Protein AF-A0A814MEM3-F1 (afdb_monomer_lite)

InterPro domains:
  IPR001461 Aspartic peptidase A1 [PTHR47966] (6-71)
  IPR021109 Aspartic peptidase domain superfamily [G3DSA:2.40.70.10] (32-71)
  IPR021109 Aspartic peptidase domain superfamily [SSF50630] (3-71)
  IPR033121 Peptidase family A1 domain [PF00026] (4-71)
  IPR033121 Peptidase family A1 domain [PS51767] (1-72)

Radius of gyration: 15.31 Å; chains: 1; bounding box: 31×32×38 Å

Structure (mmCIF, N/CA/C/O backbone):
data_AF-A0A814MEM3-F1
#
_entry.id   AF-A0A814MEM3-F1
#
loop_
_atom_site.group_PDB
_atom_site.id
_atom_site.type_symbol
_atom_site.label_atom_id
_atom_site.label_alt_id
_atom_site.label_comp_id
_atom_site.label_asym_id
_atom_site.label_entity_id
_atom_site.label_seq_id
_atom_site.pdbx_PDB_ins_code
_atom_site.Cartn_x
_atom_site.Cartn_y
_atom_site.Cartn_z
_atom_site.occupancy
_atom_site.B_iso_or_equiv
_atom_site.auth_seq_id
_atom_site.auth_comp_id
_atom_site.auth_asym_id
_atom_site.auth_atom_id
_atom_site.pdbx_PDB_model_num
ATOM 1 N N . LEU A 1 1 ? 12.213 12.993 17.754 1.00 59.16 1 LEU A N 1
ATOM 2 C CA . LEU A 1 1 ? 10.836 12.841 18.282 1.00 59.16 1 LEU A CA 1
ATOM 3 C C . LEU A 1 1 ? 10.667 11.391 18.717 1.00 59.16 1 LEU A C 1
ATOM 5 O O . LEU A 1 1 ? 11.181 10.539 17.999 1.00 59.16 1 LEU A O 1
ATOM 9 N N . PRO A 1 2 ? 10.041 11.092 19.866 1.00 72.12 2 PRO A N 1
ATOM 10 C CA . PRO A 1 2 ? 9.775 9.708 20.248 1.00 72.12 2 PRO A CA 1
ATOM 11 C C . PRO A 1 2 ? 8.859 9.041 19.215 1.00 72.12 2 PRO A C 1
ATOM 13 O O . PRO A 1 2 ? 7.986 9.693 18.638 1.00 72.12 2 PRO A O 1
ATOM 16 N N . ALA A 1 3 ? 9.085 7.752 18.966 1.00 79.00 3 ALA A N 1
ATOM 17 C CA . ALA A 1 3 ? 8.211 6.961 18.113 1.00 79.00 3 ALA A CA 1
ATOM 18 C C . ALA A 1 3 ? 6.811 6.903 18.740 1.00 79.00 3 ALA A C 1
ATOM 20 O O . ALA A 1 3 ? 6.670 6.603 19.925 1.00 79.00 3 ALA A O 1
ATOM 21 N N . GLN A 1 4 ? 5.784 7.196 17.945 1.00 86.75 4 GLN A N 1
ATOM 22 C CA . GLN A 1 4 ? 4.399 6.991 18.357 1.00 86.75 4 GLN A CA 1
ATOM 23 C C . GLN A 1 4 ? 4.028 5.521 18.109 1.00 86.75 4 GLN A C 1
ATOM 25 O O . GLN A 1 4 ? 4.305 5.014 17.018 1.00 86.75 4 GLN A O 1
ATOM 30 N N . PRO A 1 5 ? 3.424 4.814 19.079 1.00 89.44 5 PRO A N 1
ATOM 31 C CA . PRO A 1 5 ? 3.031 3.423 18.894 1.00 89.44 5 PRO A CA 1
ATOM 32 C C . PRO A 1 5 ? 1.896 3.289 17.866 1.00 89.44 5 PRO A C 1
ATOM 34 O O . PRO A 1 5 ? 0.971 4.100 17.822 1.00 89.44 5 PRO A O 1
ATOM 37 N N . GLY A 1 6 ? 1.963 2.234 17.052 1.00 91.06 6 GLY A N 1
ATOM 38 C CA . GLY A 1 6 ? 0.881 1.816 16.156 1.00 91.06 6 GLY A CA 1
ATOM 39 C C . GLY A 1 6 ? -0.087 0.826 16.817 1.00 91.06 6 GLY A C 1
ATOM 40 O O . GLY A 1 6 ? 0.101 0.423 17.964 1.00 91.06 6 GLY A O 1
ATOM 41 N N . LYS A 1 7 ? -1.120 0.399 16.078 1.00 92.44 7 LYS A N 1
ATOM 42 C CA . LYS A 1 7 ? -2.097 -0.609 16.524 1.00 92.44 7 LYS A CA 1
ATOM 43 C C . LYS A 1 7 ? -2.347 -1.654 15.434 1.00 92.44 7 LYS A C 1
ATOM 45 O O . LYS A 1 7 ? -2.651 -1.285 14.305 1.00 92.44 7 LYS A O 1
ATOM 50 N N . LEU A 1 8 ? -2.302 -2.936 15.803 1.00 93.88 8 LEU A N 1
ATOM 51 C CA . LEU A 1 8 ? -2.837 -4.047 15.013 1.00 93.88 8 LEU A CA 1
ATOM 52 C C . LEU A 1 8 ? -4.220 -4.412 15.559 1.00 93.88 8 LEU A C 1
ATOM 54 O O . LEU A 1 8 ? -4.363 -4.720 16.740 1.00 93.88 8 LEU A O 1
ATOM 58 N N . SER A 1 9 ? -5.237 -4.366 14.706 1.00 94.00 9 SER A N 1
ATOM 59 C CA . SER A 1 9 ? -6.578 -4.858 15.020 1.00 94.00 9 SER A CA 1
ATOM 60 C C . SER A 1 9 ? -6.843 -6.102 14.184 1.00 94.00 9 SER A C 1
ATOM 62 O O . SER A 1 9 ? -6.630 -6.091 12.975 1.00 94.00 9 SER A O 1
ATOM 64 N N . LEU A 1 10 ? -7.254 -7.179 14.847 1.00 96.19 10 LEU A N 1
ATOM 65 C CA . LEU A 1 10 ? -7.640 -8.438 14.217 1.00 96.19 10 LEU A CA 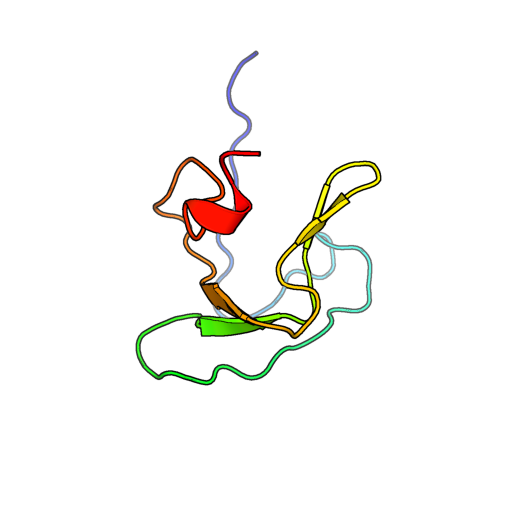1
ATOM 66 C C . LEU A 1 10 ? -9.167 -8.544 14.219 1.00 96.19 10 LEU A C 1
ATOM 68 O O . LEU A 1 10 ? -9.815 -7.921 15.056 1.00 96.19 10 LEU A O 1
ATOM 72 N N . ASP A 1 11 ? -9.712 -9.334 13.293 1.00 95.25 11 ASP A N 1
ATOM 73 C CA . ASP A 1 11 ? -11.152 -9.629 13.180 1.00 95.25 11 ASP A CA 1
ATOM 74 C C . ASP A 1 11 ? -12.054 -8.445 12.768 1.00 95.25 11 ASP A C 1
ATOM 76 O O . ASP A 1 11 ? -13.271 -8.477 12.922 1.00 95.25 11 ASP A O 1
ATOM 80 N N . GLY A 1 12 ? -11.486 -7.377 12.199 1.00 93.31 12 GLY A N 1
ATOM 81 C CA . GLY A 1 12 ? -12.298 -6.290 11.659 1.00 93.31 12 GLY A CA 1
ATOM 82 C C . GLY A 1 12 ? -11.555 -4.985 11.436 1.00 93.31 12 GLY A C 1
ATOM 83 O O . GLY A 1 12 ? -10.328 -4.908 11.500 1.00 93.31 12 GLY A O 1
ATOM 84 N N . VAL A 1 13 ? -12.339 -3.940 11.172 1.00 94.94 13 VAL A N 1
ATOM 85 C CA . VAL A 1 13 ? -11.845 -2.583 10.941 1.00 94.94 13 VAL A CA 1
ATOM 86 C C . VAL A 1 13 ? -12.403 -1.655 12.016 1.00 94.94 13 VAL A C 1
ATOM 88 O O . VAL A 1 13 ? -13.614 -1.510 12.152 1.00 94.94 13 VAL A O 1
ATOM 91 N N . ASP A 1 14 ? -11.519 -0.985 12.752 1.00 94.44 14 ASP A N 1
ATOM 92 C CA . ASP A 1 14 ? -11.907 0.091 13.665 1.00 94.44 14 ASP A CA 1
ATOM 93 C C . ASP A 1 14 ? -12.275 1.351 12.865 1.00 94.44 14 ASP A C 1
ATOM 95 O O . ASP A 1 14 ? -11.408 2.050 12.332 1.00 94.44 14 ASP A O 1
ATOM 99 N N . THR A 1 15 ? -13.573 1.646 12.791 1.00 95.38 15 THR A N 1
ATOM 100 C CA . THR A 1 15 ? -14.140 2.782 12.046 1.00 95.38 15 THR A CA 1
ATOM 101 C C . THR A 1 15 ? -13.741 4.149 12.589 1.00 95.38 15 THR A C 1
ATOM 103 O O . THR A 1 15 ? -13.916 5.147 11.898 1.00 95.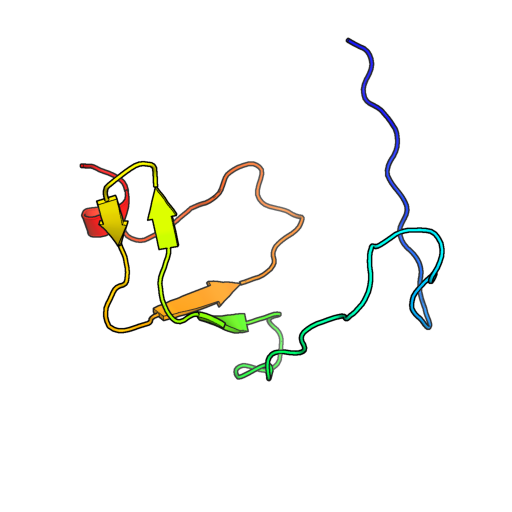38 15 THR A O 1
ATOM 106 N N . THR A 1 16 ? -13.140 4.215 13.779 1.00 94.88 16 THR A N 1
ATOM 107 C CA . THR A 1 16 ? -12.648 5.469 14.370 1.00 94.88 16 THR A CA 1
ATOM 108 C C . THR A 1 16 ? -11.231 5.840 13.917 1.00 94.88 16 THR A C 1
ATOM 110 O O . THR A 1 16 ? -10.710 6.882 14.321 1.00 94.88 16 THR A O 1
ATOM 113 N N . LYS A 1 17 ? -10.570 4.988 13.117 1.00 94.62 17 LYS A N 1
ATOM 114 C CA . LYS A 1 17 ? -9.145 5.127 12.749 1.00 94.62 17 LYS A CA 1
ATOM 115 C C . LYS A 1 17 ? -8.888 5.449 11.280 1.00 94.62 17 LYS A C 1
ATOM 117 O O . LYS A 1 17 ? -7.728 5.497 10.879 1.00 94.62 17 LYS A O 1
ATOM 122 N N . TYR A 1 18 ? -9.928 5.694 10.488 1.00 94.38 18 TYR A N 1
ATOM 123 C CA . TYR A 1 18 ? -9.795 6.103 9.092 1.00 94.38 18 TYR A CA 1
ATOM 124 C C . TYR A 1 18 ? -10.925 7.048 8.680 1.00 94.3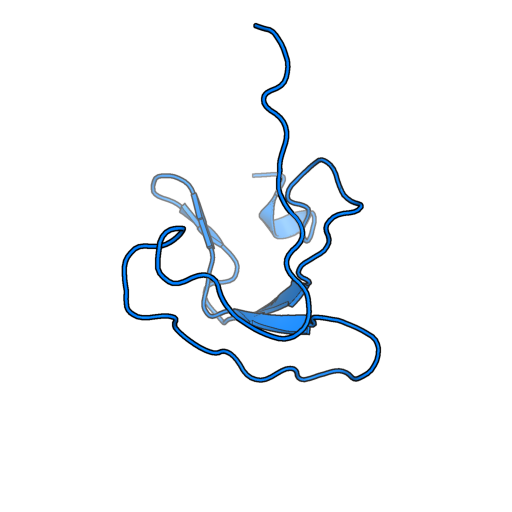8 18 TYR A C 1
ATOM 126 O O . TYR A 1 18 ? -11.978 7.098 9.312 1.00 94.38 18 TYR A O 1
ATOM 134 N N . THR A 1 19 ? -10.709 7.774 7.586 1.00 97.06 19 THR A N 1
ATOM 135 C CA . THR A 1 19 ? -11.760 8.546 6.918 1.00 97.06 19 THR A CA 1
ATOM 136 C C . THR A 1 19 ? -12.383 7.681 5.831 1.00 97.06 19 THR A C 1
ATOM 138 O O . THR A 1 19 ? -11.678 7.188 4.952 1.00 97.06 19 THR A O 1
ATOM 141 N N . ALA A 1 20 ? -13.692 7.460 5.906 1.00 95.56 20 ALA A N 1
ATOM 142 C CA . ALA A 1 20 ? -14.422 6.635 4.949 1.00 95.56 20 ALA A CA 1
ATOM 143 C C . ALA A 1 20 ? -14.502 7.278 3.543 1.00 95.56 20 ALA A C 1
ATOM 145 O O . ALA A 1 20 ? -14.458 8.507 3.441 1.00 95.56 20 ALA A O 1
ATOM 146 N N . PRO A 1 21 ? -14.698 6.479 2.471 1.00 96.56 21 PRO A N 1
ATOM 147 C CA . PRO A 1 21 ? -14.818 5.016 2.451 1.00 96.56 21 PRO A CA 1
ATOM 148 C C . PRO A 1 21 ? -13.476 4.285 2.273 1.00 96.56 21 PRO A C 1
ATOM 150 O O . PRO A 1 21 ? -12.515 4.822 1.727 1.00 96.56 21 PRO A O 1
ATOM 153 N N . ILE A 1 22 ? -13.440 3.007 2.664 1.00 96.38 22 ILE A N 1
ATOM 154 C CA . ILE A 1 22 ? -12.349 2.101 2.280 1.00 96.38 22 ILE A CA 1
ATOM 155 C C . ILE A 1 22 ? -12.553 1.673 0.828 1.00 96.38 22 ILE A C 1
ATOM 157 O O . ILE A 1 22 ? -13.617 1.176 0.462 1.00 96.38 22 ILE A O 1
ATOM 161 N N . THR A 1 23 ? -11.511 1.831 0.012 1.00 96.38 23 THR A N 1
ATOM 162 C CA . THR A 1 23 ? -11.468 1.276 -1.345 1.00 96.38 23 THR A CA 1
ATOM 163 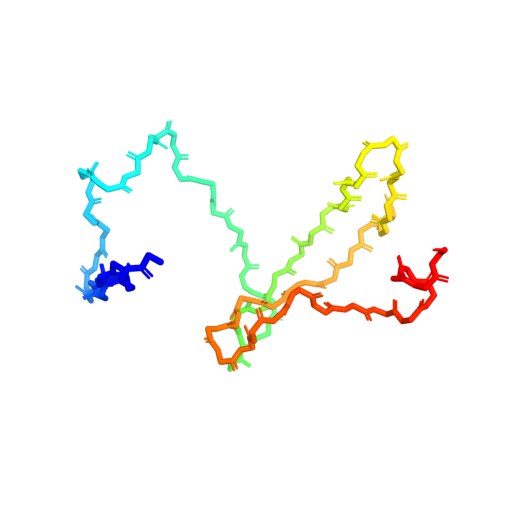C C . THR A 1 23 ? -10.792 -0.089 -1.304 1.00 96.38 23 THR A C 1
ATOM 165 O O . THR A 1 23 ? -9.625 -0.194 -0.931 1.00 96.38 23 THR A O 1
ATOM 168 N N . TYR A 1 24 ? -11.520 -1.138 -1.684 1.00 95.69 24 TYR A N 1
ATOM 169 C CA . TYR A 1 24 ? -10.997 -2.503 -1.711 1.00 95.69 24 TYR A CA 1
ATOM 170 C C . TYR A 1 24 ? -10.362 -2.823 -3.066 1.00 95.69 24 TYR A C 1
ATOM 172 O O . TYR A 1 24 ? -10.949 -2.559 -4.113 1.00 95.69 24 TYR A O 1
ATOM 180 N N . ALA A 1 25 ? -9.183 -3.445 -3.037 1.00 96.31 25 ALA A N 1
ATOM 181 C CA . ALA A 1 25 ? -8.516 -4.000 -4.209 1.00 96.31 25 ALA A CA 1
ATOM 182 C C . ALA A 1 25 ? -8.441 -5.527 -4.090 1.00 96.31 25 ALA A C 1
ATOM 184 O O . ALA A 1 25 ? -8.172 -6.066 -3.015 1.00 96.31 25 ALA A 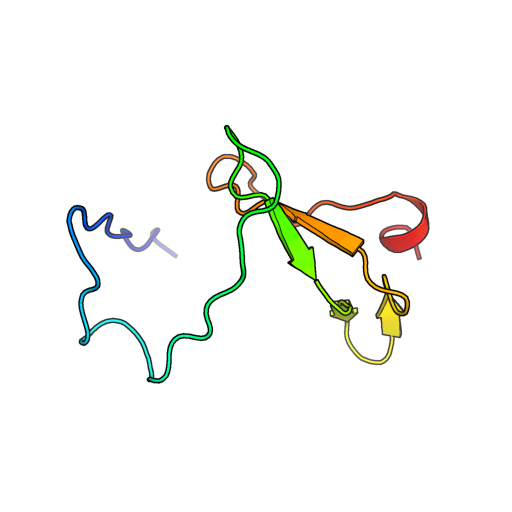O 1
ATOM 185 N N . SER A 1 26 ? -8.670 -6.234 -5.197 1.00 97.12 26 SER A N 1
ATOM 186 C CA . SER A 1 26 ? -8.576 -7.694 -5.219 1.00 97.12 26 SER A CA 1
ATOM 187 C C . SER A 1 26 ? -7.126 -8.157 -5.067 1.00 97.12 26 SER A C 1
ATOM 189 O O . SER A 1 26 ? -6.233 -7.695 -5.781 1.00 97.12 26 SER A O 1
ATOM 191 N N . VAL A 1 27 ? -6.907 -9.126 -4.176 1.00 97.25 27 VAL A N 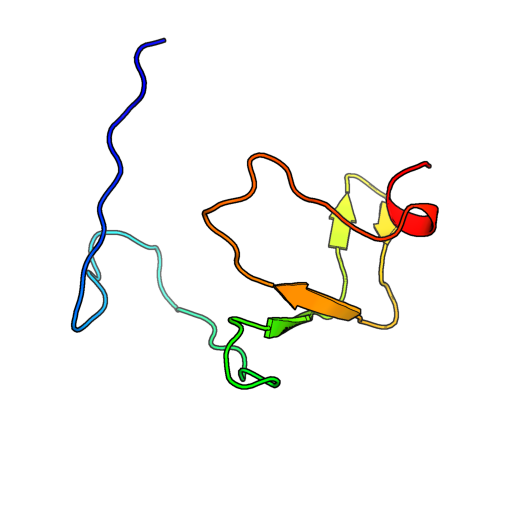1
ATOM 192 C CA . VAL A 1 27 ? -5.626 -9.830 -4.060 1.00 97.25 27 VAL A CA 1
ATOM 193 C C . VAL A 1 27 ? -5.484 -10.800 -5.230 1.00 97.25 27 VAL A C 1
ATOM 195 O O . VAL A 1 27 ? -6.370 -11.621 -5.468 1.00 97.25 27 VAL A O 1
ATOM 198 N N . ASN A 1 28 ? -4.370 -10.721 -5.956 1.00 95.38 28 ASN A N 1
ATOM 199 C CA . ASN A 1 28 ? -4.155 -11.491 -7.189 1.00 95.38 28 ASN A CA 1
ATOM 200 C C . ASN A 1 28 ? -3.091 -12.598 -7.066 1.00 95.38 28 ASN A C 1
ATOM 202 O O . ASN A 1 28 ? -2.855 -13.330 -8.026 1.00 95.38 28 ASN A O 1
ATOM 206 N N . LEU A 1 29 ? -2.456 -12.745 -5.898 1.00 96.44 29 LEU A N 1
ATOM 207 C CA . LEU A 1 29 ? -1.523 -13.833 -5.607 1.00 96.44 29 LEU A CA 1
ATOM 208 C C . LEU A 1 29 ? -1.680 -14.296 -4.158 1.00 96.44 29 LEU A C 1
ATOM 210 O O . LEU A 1 29 ? -1.380 -13.553 -3.230 1.00 96.44 29 LEU A O 1
ATOM 214 N N . LYS A 1 30 ? -2.118 -15.544 -3.962 1.00 93.38 30 LYS A N 1
ATOM 215 C CA . LYS A 1 30 ? -2.217 -16.147 -2.624 1.00 93.38 30 LYS A CA 1
ATOM 216 C C . LYS A 1 30 ? -0.840 -16.195 -1.950 1.00 93.38 30 LYS A C 1
ATOM 218 O O . LYS A 1 30 ? 0.162 -16.454 -2.608 1.00 93.38 30 LYS A O 1
ATOM 223 N N . GLY A 1 31 ? -0.814 -15.959 -0.639 1.00 94.44 31 GLY A N 1
ATOM 224 C CA . GLY A 1 31 ? 0.419 -15.877 0.154 1.00 94.44 31 GLY A CA 1
ATOM 225 C C . GLY A 1 31 ? 1.049 -14.482 0.204 1.00 94.44 31 GLY A C 1
ATOM 226 O O . GLY A 1 31 ? 1.927 -14.256 1.028 1.00 94.44 31 GLY A O 1
ATOM 227 N N . TYR A 1 32 ? 0.570 -13.535 -0.609 1.00 95.12 32 TYR A N 1
ATOM 228 C CA . TYR A 1 32 ? 1.025 -12.147 -0.600 1.00 95.12 32 TYR A CA 1
ATOM 229 C C . TYR A 1 32 ? -0.166 -11.193 -0.593 1.00 95.12 32 TYR A C 1
ATOM 231 O O . TYR A 1 32 ? -1.166 -11.425 -1.271 1.00 95.12 32 TYR A O 1
ATOM 239 N N . TRP A 1 33 ? -0.028 -10.049 0.074 1.00 96.50 33 TRP A N 1
ATOM 240 C CA . TRP A 1 33 ? -0.940 -8.915 -0.102 1.00 96.50 33 TRP A CA 1
ATOM 241 C C . TRP A 1 33 ? -0.622 -8.171 -1.404 1.00 96.50 33 TRP A C 1
ATOM 243 O O . TRP A 1 33 ? -0.330 -6.976 -1.399 1.00 96.50 33 TRP A O 1
ATOM 253 N N . LYS A 1 34 ? -0.607 -8.912 -2.520 1.00 97.88 34 LYS A N 1
ATOM 254 C CA . LYS A 1 34 ? -0.295 -8.396 -3.853 1.00 97.88 34 LYS A CA 1
ATOM 255 C C . LYS A 1 34 ? -1.572 -7.991 -4.577 1.00 97.88 34 LYS A C 1
ATOM 257 O O . LYS A 1 34 ? -2.500 -8.793 -4.689 1.00 97.88 34 LYS A O 1
ATOM 262 N N . PHE A 1 35 ? -1.595 -6.774 -5.102 1.00 97.75 35 PHE A N 1
ATOM 263 C CA . PHE A 1 35 ? -2.741 -6.199 -5.803 1.00 97.75 35 PHE A CA 1
ATOM 264 C C . PHE A 1 35 ? -2.294 -5.399 -7.031 1.00 97.75 35 PHE A C 1
ATOM 266 O O . PHE A 1 35 ? -1.113 -5.085 -7.200 1.00 97.75 35 PHE A O 1
ATOM 273 N N . SER A 1 36 ? -3.239 -5.114 -7.926 1.00 97.44 36 SER A N 1
ATOM 274 C CA . SER A 1 36 ? -3.003 -4.279 -9.107 1.00 97.44 36 SER A CA 1
ATOM 275 C C . SER A 1 36 ? -3.060 -2.796 -8.738 1.00 97.44 36 SER A C 1
ATOM 277 O O . SER A 1 36 ? -3.970 -2.366 -8.034 1.00 97.44 36 SER A O 1
ATOM 279 N N . MET A 1 37 ? -2.118 -2.009 -9.249 1.00 96.88 37 MET A N 1
ATOM 280 C CA . MET A 1 37 ? -2.015 -0.566 -9.042 1.00 96.88 37 MET A CA 1
ATOM 281 C C . MET A 1 37 ? -1.979 0.138 -10.397 1.00 96.88 37 MET A C 1
ATOM 283 O O . MET A 1 37 ? -1.254 -0.286 -11.293 1.00 96.88 37 MET A O 1
ATOM 287 N N . ASN A 1 38 ? -2.761 1.208 -10.563 1.00 96.62 38 ASN A N 1
ATOM 288 C CA . ASN A 1 38 ? -2.862 1.889 -11.857 1.00 96.62 38 ASN A CA 1
ATOM 289 C C . ASN A 1 38 ? -1.629 2.728 -12.200 1.00 96.62 38 ASN A C 1
ATOM 291 O O . ASN A 1 38 ? -1.274 2.814 -13.368 1.00 96.62 38 ASN A O 1
ATOM 295 N N . SER A 1 39 ? -1.031 3.384 -11.204 1.00 96.06 39 SER A N 1
ATOM 296 C CA . SER A 1 39 ? 0.170 4.211 -11.349 1.00 96.06 39 SER A CA 1
ATOM 297 C C . SER A 1 39 ? 0.632 4.746 -10.001 1.00 96.06 39 SER A C 1
ATOM 299 O O . SER A 1 39 ? -0.165 4.798 -9.064 1.00 96.06 39 SER A O 1
ATOM 301 N N . VAL A 1 40 ? 1.860 5.257 -9.944 1.00 95.38 40 VAL A N 1
ATOM 302 C CA . VAL A 1 40 ? 2.356 6.077 -8.831 1.00 95.38 40 VAL A CA 1
ATOM 303 C C . VAL A 1 40 ? 2.659 7.478 -9.348 1.00 95.38 40 VAL A C 1
ATOM 305 O O . VAL A 1 40 ? 3.285 7.633 -10.397 1.00 95.38 40 VAL A O 1
ATOM 308 N N . SER A 1 41 ? 2.226 8.494 -8.607 1.00 94.25 41 SER A N 1
ATOM 309 C CA . SER A 1 41 ? 2.548 9.893 -8.888 1.00 94.25 41 SER A CA 1
ATOM 310 C C . SER A 1 41 ? 3.549 10.402 -7.854 1.00 94.25 41 SER A C 1
ATOM 312 O O . SER A 1 41 ? 3.273 10.354 -6.656 1.00 94.25 41 SER A O 1
ATOM 314 N N . VAL A 1 42 ? 4.696 10.897 -8.316 1.00 91.38 42 VAL A N 1
ATOM 315 C CA . VAL A 1 42 ? 5.741 11.522 -7.496 1.00 91.38 42 VAL A CA 1
ATOM 316 C C . VAL A 1 42 ? 5.951 12.939 -8.014 1.00 91.38 42 VAL A C 1
ATOM 318 O O . VAL A 1 42 ? 6.482 13.127 -9.108 1.00 91.38 42 VAL A O 1
ATOM 321 N N . LEU A 1 43 ? 5.518 13.940 -7.242 1.00 90.75 43 LEU A N 1
ATOM 322 C CA . LEU A 1 43 ? 5.464 15.338 -7.687 1.00 90.75 43 LEU A CA 1
ATOM 323 C C . LEU A 1 43 ? 4.725 15.448 -9.037 1.00 90.75 43 LEU A C 1
ATOM 325 O O . LEU A 1 43 ? 3.540 15.132 -9.110 1.00 90.75 43 LEU A O 1
ATOM 329 N N . ASN A 1 44 ? 5.430 15.839 -10.103 1.00 92.06 44 ASN A N 1
ATOM 330 C CA . ASN A 1 44 ? 4.888 15.993 -11.456 1.00 92.06 44 ASN A CA 1
ATOM 331 C C . ASN A 1 44 ? 5.167 14.781 -12.365 1.00 92.06 44 ASN A C 1
ATOM 333 O O . ASN A 1 44 ? 4.840 14.813 -13.551 1.00 92.06 44 ASN A O 1
ATOM 337 N N . THR A 1 45 ? 5.770 13.716 -11.831 1.00 91.31 45 THR A N 1
ATOM 338 C CA . THR A 1 45 ? 6.159 12.524 -12.589 1.00 91.31 45 THR A CA 1
ATOM 339 C C . THR A 1 45 ? 5.220 11.370 -12.278 1.00 91.31 45 THR A C 1
ATOM 341 O O . THR A 1 45 ? 4.985 11.027 -11.120 1.00 91.31 45 THR A O 1
ATOM 344 N N . LYS A 1 46 ? 4.710 10.722 -13.326 1.00 94.00 46 LYS A N 1
ATOM 345 C CA . LYS A 1 46 ? 3.912 9.500 -13.215 1.00 94.00 46 LYS A CA 1
ATOM 346 C C . LYS A 1 46 ? 4.767 8.300 -13.606 1.00 94.00 46 LYS A C 1
ATOM 348 O O . LYS A 1 46 ? 5.218 8.216 -14.745 1.00 94.00 46 LYS A O 1
ATOM 353 N N . VAL A 1 47 ? 4.955 7.361 -12.687 1.00 93.62 47 VAL A N 1
ATOM 354 C CA . VAL A 1 47 ? 5.631 6.081 -12.943 1.00 93.62 47 VAL A CA 1
ATOM 355 C C . VAL A 1 47 ? 4.616 4.941 -12.912 1.00 93.62 47 VAL A C 1
ATOM 357 O O . VAL A 1 47 ? 3.518 5.089 -12.367 1.00 93.62 47 VAL A O 1
ATOM 360 N N . CYS A 1 48 ? 4.946 3.803 -13.534 1.00 94.06 48 CYS A N 1
ATOM 361 C CA . CYS A 1 48 ? 3.999 2.689 -13.682 1.00 94.06 48 CYS A CA 1
ATOM 362 C C . CYS A 1 48 ? 2.678 3.151 -14.361 1.00 94.06 48 CYS A C 1
ATOM 364 O O . CYS A 1 48 ? 1.579 2.760 -14.003 1.00 94.06 48 CYS A O 1
ATOM 366 N N . SER A 1 49 ? 2.750 4.032 -15.365 1.00 93.69 49 SER A N 1
ATOM 367 C CA . SER A 1 49 ? 1.555 4.633 -15.986 1.00 93.69 49 SER A CA 1
ATOM 368 C C . SER A 1 49 ? 0.653 3.639 -16.732 1.00 93.69 49 SER A C 1
ATOM 370 O O . SER A 1 49 ? -0.536 3.908 -16.888 1.00 93.69 49 SER A O 1
ATOM 372 N N . SER A 1 50 ? 1.196 2.497 -17.156 1.00 94.25 50 SER A N 1
ATOM 373 C CA . SER A 1 50 ? 0.462 1.372 -17.750 1.00 94.25 50 SER A CA 1
ATOM 374 C C . SER A 1 50 ? -0.082 0.379 -16.713 1.00 94.25 50 SER A C 1
ATOM 376 O O . SER A 1 50 ? -0.548 -0.698 -17.081 1.00 94.25 50 SER A O 1
ATOM 378 N N . GLY A 1 51 ? 0.016 0.703 -15.424 1.00 95.50 51 GLY A N 1
ATOM 379 C CA . GLY A 1 51 ? -0.262 -0.211 -14.327 1.00 95.50 51 GLY A CA 1
ATOM 380 C C . GLY A 1 51 ? 0.905 -1.136 -13.978 1.00 95.50 51 GLY A C 1
ATOM 381 O O . GLY A 1 51 ? 1.827 -1.365 -14.765 1.00 95.50 51 GLY A O 1
ATOM 382 N N . CYS A 1 52 ? 0.869 -1.648 -12.751 1.00 96.31 52 CYS A N 1
ATOM 383 C CA . CYS A 1 52 ? 1.838 -2.588 -12.194 1.00 96.31 52 CYS A CA 1
ATOM 384 C C . CYS A 1 52 ? 1.227 -3.339 -11.003 1.00 96.31 52 CYS A C 1
ATOM 386 O O . CYS A 1 52 ? 0.072 -3.130 -10.628 1.00 96.31 52 CYS A O 1
ATOM 388 N N . TYR A 1 53 ? 2.013 -4.230 -10.405 1.00 96.44 53 TYR A N 1
ATOM 389 C CA . TYR A 1 53 ? 1.670 -4.882 -9.148 1.00 96.44 53 TYR A CA 1
ATOM 390 C C . TYR A 1 53 ? 2.341 -4.173 -7.976 1.00 96.44 53 TYR A C 1
ATOM 392 O O . TYR A 1 53 ? 3.484 -3.734 -8.090 1.00 96.44 53 TYR A O 1
ATOM 400 N N . ALA A 1 54 ? 1.644 -4.122 -6.847 1.00 96.44 54 ALA A N 1
ATOM 401 C CA . ALA A 1 54 ? 2.168 -3.654 -5.572 1.00 96.44 54 ALA A CA 1
ATOM 402 C C . ALA A 1 54 ? 1.950 -4.724 -4.498 1.00 96.44 54 ALA A C 1
ATOM 404 O O . ALA A 1 54 ? 1.025 -5.531 -4.607 1.00 96.44 54 ALA A O 1
ATOM 405 N N . VAL A 1 55 ? 2.801 -4.728 -3.471 1.00 97.31 55 VAL A N 1
ATOM 406 C CA . VAL A 1 55 ? 2.678 -5.593 -2.292 1.00 97.31 55 VAL A CA 1
ATOM 407 C C . VAL A 1 55 ? 2.588 -4.703 -1.059 1.00 97.31 55 VAL A C 1
ATOM 409 O O . VAL A 1 55 ? 3.437 -3.835 -0.872 1.00 97.31 55 VAL A O 1
ATOM 412 N N . ALA A 1 56 ? 1.570 -4.912 -0.223 1.00 96.31 56 ALA A N 1
ATOM 413 C CA . ALA A 1 56 ? 1.528 -4.303 1.102 1.00 96.31 56 ALA A CA 1
ATOM 414 C C . ALA A 1 56 ? 2.425 -5.109 2.055 1.00 96.31 56 ALA A C 1
ATOM 416 O O . ALA A 1 56 ? 2.108 -6.251 2.392 1.00 96.31 56 ALA A O 1
ATOM 417 N N . ASP A 1 57 ? 3.550 -4.521 2.459 1.00 95.81 57 ASP A N 1
ATOM 418 C CA . ASP A 1 57 ? 4.576 -5.185 3.261 1.00 95.81 57 ASP A CA 1
ATOM 419 C C . ASP A 1 57 ? 4.995 -4.318 4.457 1.00 95.81 57 ASP A C 1
ATOM 421 O O . ASP A 1 57 ? 5.627 -3.278 4.302 1.00 95.81 57 ASP A O 1
ATOM 425 N N . MET A 1 58 ? 4.642 -4.765 5.664 1.00 92.44 58 MET A N 1
ATOM 426 C CA . MET A 1 58 ? 4.999 -4.091 6.919 1.00 92.44 58 MET A CA 1
ATOM 427 C C . MET A 1 58 ? 6.465 -4.311 7.321 1.00 92.44 58 MET A C 1
ATOM 429 O O . MET A 1 58 ? 6.947 -3.632 8.225 1.00 92.44 58 MET A O 1
ATOM 433 N N . SER A 1 59 ? 7.159 -5.272 6.700 1.00 93.56 59 SER A N 1
ATOM 434 C CA . SER A 1 59 ? 8.549 -5.617 7.026 1.00 93.56 59 SER A CA 1
ATOM 435 C C . SER A 1 59 ? 9.589 -4.773 6.282 1.00 93.56 59 SER A C 1
ATOM 437 O O . SER A 1 59 ? 10.770 -4.819 6.624 1.00 93.56 59 SER A O 1
ATOM 439 N N . THR A 1 60 ? 9.161 -3.959 5.312 1.00 93.69 60 THR A N 1
ATOM 440 C CA . THR A 1 60 ? 10.046 -3.097 4.526 1.00 93.69 60 THR A CA 1
ATOM 441 C C . THR A 1 60 ? 9.980 -1.644 5.014 1.00 93.69 60 THR A C 1
ATOM 443 O O . THR A 1 60 ? 8.912 -1.046 5.102 1.00 93.69 60 THR A O 1
ATOM 446 N N . THR A 1 61 ? 11.142 -1.043 5.294 1.00 94.44 61 THR A N 1
ATOM 447 C CA . THR A 1 61 ? 11.256 0.347 5.787 1.00 94.44 61 THR A CA 1
ATOM 448 C C . THR A 1 61 ? 10.973 1.410 4.717 1.00 94.44 61 THR A C 1
ATOM 450 O O . THR A 1 61 ? 10.552 2.518 5.042 1.00 94.44 61 THR A O 1
ATOM 453 N N . PHE A 1 62 ? 11.221 1.099 3.442 1.00 95.06 62 PHE A N 1
ATOM 454 C CA . PHE A 1 62 ? 11.106 2.033 2.318 1.00 95.06 62 PHE A CA 1
ATOM 455 C C . PHE A 1 62 ? 10.082 1.564 1.281 1.00 95.06 62 PHE A C 1
ATOM 457 O O . PHE A 1 62 ? 9.831 0.373 1.124 1.00 95.06 62 PHE A O 1
ATOM 464 N N . ILE A 1 63 ? 9.547 2.496 0.493 1.00 94.06 63 ILE A N 1
ATOM 465 C CA . ILE A 1 63 ? 8.818 2.141 -0.728 1.00 94.06 63 ILE A CA 1
ATOM 466 C C . ILE A 1 63 ? 9.856 1.766 -1.785 1.00 94.06 63 ILE A C 1
ATOM 468 O O . ILE A 1 63 ? 10.670 2.595 -2.184 1.00 94.06 63 ILE A O 1
ATOM 472 N N . THR A 1 64 ? 9.832 0.509 -2.216 1.00 94.06 64 THR A N 1
ATOM 473 C CA . THR A 1 64 ? 10.754 -0.032 -3.219 1.00 94.06 64 THR A CA 1
ATOM 474 C C . THR A 1 64 ? 10.024 -0.361 -4.519 1.00 94.06 64 THR A C 1
ATOM 476 O O . THR A 1 64 ? 8.824 -0.643 -4.521 1.00 94.06 64 THR A O 1
ATOM 479 N N . GLY A 1 65 ? 10.743 -0.315 -5.638 1.00 93.94 65 GLY A N 1
ATOM 480 C CA . GLY A 1 65 ? 10.198 -0.560 -6.968 1.00 93.94 65 GLY A CA 1
ATOM 481 C C . GLY A 1 65 ? 11.293 -0.860 -7.995 1.00 93.94 65 GLY A C 1
ATOM 482 O O . GLY A 1 65 ? 12.477 -0.858 -7.653 1.00 93.94 65 GLY A O 1
ATOM 483 N N . PRO A 1 66 ? 10.919 -1.131 -9.259 1.00 93.38 66 PRO A N 1
ATOM 484 C CA . PRO A 1 66 ? 11.880 -1.355 -10.334 1.00 93.38 66 PRO A CA 1
ATOM 485 C C . PRO A 1 66 ? 12.876 -0.196 -10.446 1.00 93.38 66 PRO A C 1
ATOM 487 O O . PRO A 1 66 ? 12.474 0.967 -10.433 1.00 93.38 66 PRO A O 1
ATOM 490 N N . SER A 1 67 ? 14.166 -0.499 -10.614 1.00 92.50 67 SER A N 1
ATOM 491 C CA . SER A 1 67 ? 15.218 0.525 -10.723 1.00 92.50 67 SER A CA 1
ATOM 492 C C . SER A 1 67 ? 14.942 1.533 -11.841 1.00 92.50 67 SER A C 1
ATOM 494 O O . SER A 1 67 ? 15.092 2.730 -11.634 1.00 92.50 67 SER A O 1
ATOM 496 N N . SER A 1 68 ? 14.412 1.080 -12.980 1.00 90.50 68 SER A N 1
ATOM 497 C CA . SER A 1 68 ? 13.997 1.945 -14.095 1.00 90.50 68 SER A CA 1
ATOM 498 C C . SER A 1 68 ? 12.886 2.947 -13.755 1.00 90.50 68 SER A C 1
ATOM 500 O O . SER A 1 68 ? 12.658 3.874 -14.525 1.00 90.50 68 SER A O 1
ATOM 502 N N . GLN A 1 69 ? 12.180 2.765 -12.636 1.00 87.81 69 GLN A N 1
ATOM 503 C CA . GLN A 1 69 ? 11.123 3.664 -12.165 1.00 87.81 69 GLN A CA 1
ATOM 504 C C . GLN A 1 69 ? 11.552 4.510 -10.959 1.00 87.81 69 GLN A C 1
ATOM 506 O O . GLN A 1 69 ? 10.959 5.561 -10.731 1.00 87.81 69 GLN A O 1
ATOM 511 N N . VAL A 1 70 ? 12.554 4.064 -10.193 1.00 90.56 70 VAL A N 1
ATOM 512 C CA . VAL A 1 70 ? 13.022 4.739 -8.969 1.00 90.56 70 VAL A CA 1
ATOM 513 C C . VAL A 1 70 ? 14.253 5.612 -9.223 1.00 90.56 70 VAL A C 1
ATOM 515 O O . VAL A 1 70 ? 14.379 6.665 -8.612 1.00 90.56 70 VAL A O 1
ATOM 518 N N . SER A 1 71 ? 15.156 5.204 -10.117 1.00 83.12 71 SER A N 1
ATOM 519 C CA . SER A 1 71 ? 16.468 5.838 -10.329 1.00 83.12 71 SER A CA 1
ATOM 520 C C . SER A 1 71 ? 16.456 7.053 -11.270 1.00 83.12 71 SER A C 1
ATOM 522 O O . SER A 1 71 ? 17.468 7.299 -11.921 1.00 83.12 71 SER A O 1
ATOM 524 N N . ASN A 1 72 ? 15.333 7.769 -11.382 1.00 57.66 72 ASN A N 1
ATOM 525 C CA . ASN A 1 72 ? 15.237 8.970 -12.228 1.00 57.66 72 ASN A CA 1
ATOM 526 C C . ASN A 1 72 ? 16.154 10.095 -11.737 1.00 57.66 72 ASN A C 1
ATOM 528 O O . ASN A 1 72 ? 16.101 10.392 -10.522 1.00 57.66 72 ASN A O 1
#

Organism: NCBI:txid1234261

Sequence (72 aa):
LPAQPGKLSLDGVDTTKYTAPITYASVNLKGYWKFSMNSVSVLNTKVCSSGCYAVADMSTTFITGPSSQVSN

Foldseek 3Di:
DDDDDDDDDPPDDDPVPDDDDDDDFDQDDPPFQKGKDCWDDDPPDIGCNNIDIDTDDPPDPDDDDDCVRVVD

Secondary structure (DSSP, 8-state):
-PPPP-----SS--TTSSPSPPPP--EEETTTTEEEE--EEETTEEESTT-EEEE--TT-SS----HHHH--

pLDDT: mean 92.77, std 7.09, range [57.66, 97.88]